Protein AF-R2SKB8-F1 (afdb_monomer_lite)

Radius of gyration: 14.6 Å; chains: 1; bounding box: 26×22×50 Å

Sequence (69 aa):
MKIEQYFSYGYLFETKLLNKHGESITKQFVSMEPNEEIAMEKIISHISLLQDFKLHQIKLVDEVWMVTE

Organism: NCBI:txid1158608

Foldseek 3Di:
DDDPWDKAKWFKKWWWKAFPVRDTDIDIDIDSDPDPVVRVVVVQVVQV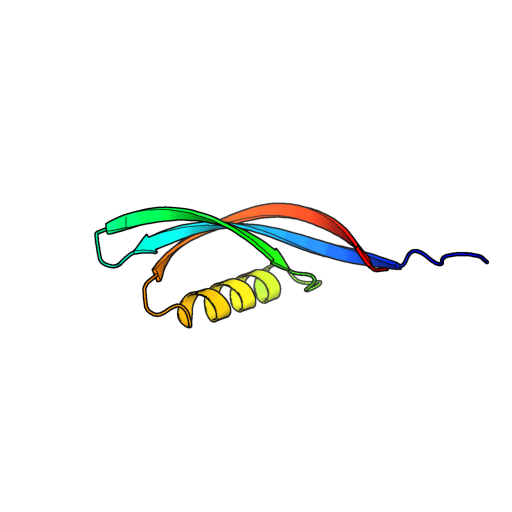PVPGIDTDDMDTDDMDIDTDD

pLDDT: mean 88.83, std 12.38, range [47.75, 98.0]

Secondary structure (DSSP, 8-state):
-----EEEEEEEEEEEEEETTS-EEEEEEEE--SSHHHHHHHHHHHHHT-TTEEEEEEEEEEEEEEEE-

Structure (mmCIF, N/CA/C/O backbone):
data_AF-R2SKB8-F1
#
_entry.id   AF-R2SKB8-F1
#
loop_
_atom_site.group_PDB
_atom_site.id
_atom_site.type_symbol
_atom_site.label_atom_id
_atom_site.label_alt_id
_atom_site.label_comp_id
_atom_site.label_asym_id
_atom_site.label_entity_id
_atom_site.label_seq_id
_atom_site.pdbx_PDB_ins_code
_atom_site.Cartn_x
_atom_site.Cartn_y
_atom_site.Cartn_z
_atom_site.occupancy
_atom_site.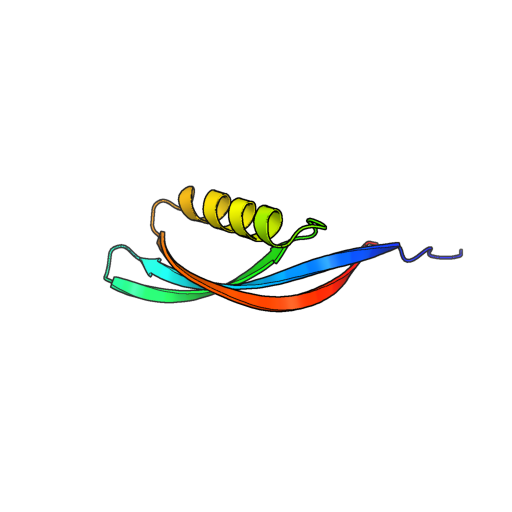B_iso_or_equiv
_atom_site.auth_seq_id
_atom_site.auth_comp_id
_atom_site.auth_asym_id
_atom_site.auth_atom_id
_atom_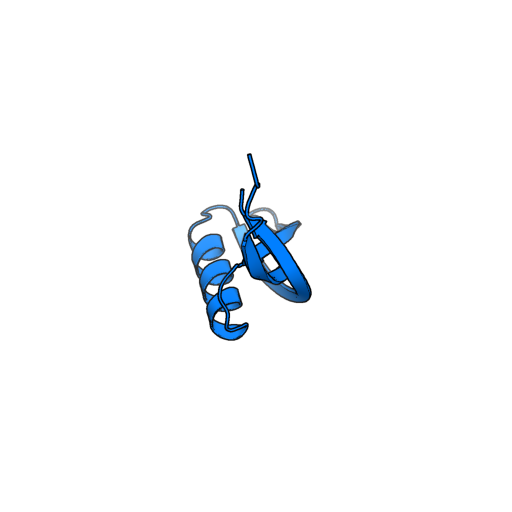site.pdbx_PDB_model_num
ATOM 1 N N . MET A 1 1 ? -0.415 14.439 -36.256 1.00 47.75 1 MET A N 1
ATOM 2 C CA . MET A 1 1 ? 0.091 14.652 -34.886 1.00 47.75 1 MET A CA 1
ATOM 3 C C . MET A 1 1 ? 0.340 13.267 -34.302 1.00 47.75 1 MET A C 1
ATOM 5 O O . MET A 1 1 ? -0.603 12.489 -34.269 1.00 47.75 1 MET A O 1
ATOM 9 N N . LYS A 1 2 ? 1.594 12.889 -34.019 1.00 48.81 2 LYS A N 1
ATOM 10 C CA . LYS A 1 2 ? 1.900 11.606 -33.363 1.00 48.81 2 LYS A CA 1
ATOM 11 C C . LYS A 1 2 ? 1.763 11.844 -31.862 1.00 48.81 2 LYS A C 1
ATOM 13 O O . LYS A 1 2 ? 2.491 12.674 -31.335 1.00 48.81 2 LYS A O 1
ATOM 18 N N . ILE A 1 3 ? 0.795 11.195 -31.224 1.00 56.97 3 ILE A N 1
ATOM 19 C CA . ILE A 1 3 ? 0.719 11.149 -29.764 1.00 56.97 3 ILE A CA 1
ATOM 20 C C . ILE A 1 3 ? 1.790 10.143 -29.346 1.00 56.97 3 ILE A C 1
ATOM 22 O O . ILE A 1 3 ? 1.670 8.956 -29.647 1.00 56.97 3 ILE A O 1
ATOM 26 N N . GLU A 1 4 ? 2.878 10.627 -28.757 1.00 58.00 4 GLU A N 1
ATOM 27 C CA . GLU A 1 4 ? 3.836 9.761 -28.077 1.00 58.00 4 GLU A CA 1
ATOM 28 C C . GLU A 1 4 ? 3.188 9.348 -26.757 1.00 58.00 4 GLU A C 1
ATOM 30 O O . GLU A 1 4 ? 3.066 10.152 -25.842 1.00 58.00 4 GLU A O 1
ATOM 35 N N . GLN A 1 5 ? 2.683 8.117 -26.697 1.00 59.91 5 GLN A N 1
ATOM 36 C CA . GLN A 1 5 ? 2.184 7.547 -25.452 1.00 59.91 5 GLN A CA 1
ATOM 37 C C . GLN A 1 5 ? 3.388 7.139 -24.612 1.00 59.91 5 GLN A C 1
ATOM 39 O O . GLN A 1 5 ? 4.132 6.226 -24.982 1.00 59.91 5 GLN A O 1
ATOM 44 N N . TYR A 1 6 ? 3.586 7.828 -23.495 1.00 67.12 6 TYR A N 1
ATOM 45 C CA . TYR A 1 6 ? 4.573 7.441 -22.502 1.00 67.12 6 TYR A CA 1
ATOM 46 C C . TYR A 1 6 ? 3.911 6.439 -21.553 1.00 67.12 6 TYR A C 1
ATOM 48 O O . TYR A 1 6 ? 2.799 6.662 -21.077 1.00 67.12 6 TYR A O 1
ATOM 56 N N . PHE A 1 7 ? 4.566 5.305 -21.313 1.00 74.19 7 PHE A N 1
ATOM 57 C CA . PHE A 1 7 ? 4.124 4.329 -20.321 1.00 74.19 7 PHE A CA 1
ATOM 58 C C . PHE A 1 7 ? 4.996 4.473 -19.084 1.00 74.19 7 PHE A C 1
ATOM 60 O O . PHE A 1 7 ? 6.221 4.520 -19.198 1.00 74.19 7 PHE A O 1
ATOM 67 N N . SER A 1 8 ? 4.374 4.497 -17.911 1.00 82.12 8 SER A N 1
ATOM 68 C CA . SER A 1 8 ? 5.095 4.370 -16.647 1.00 82.12 8 SER A CA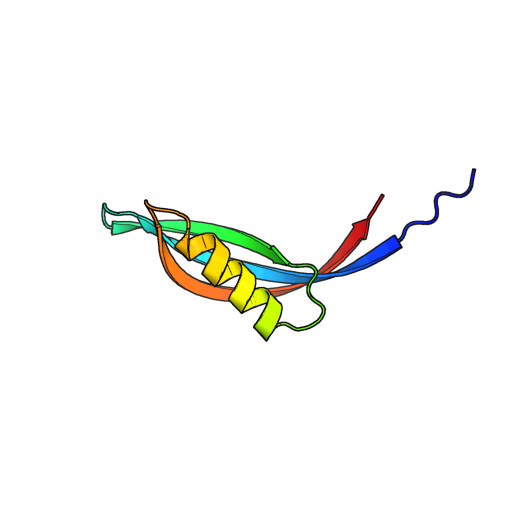 1
ATOM 69 C C . SER A 1 8 ? 4.718 3.060 -15.975 1.00 82.12 8 SER A C 1
ATOM 71 O O . SER A 1 8 ? 3.550 2.667 -15.955 1.00 82.12 8 SER A O 1
ATOM 73 N N . TYR A 1 9 ? 5.732 2.392 -15.444 1.00 88.62 9 TYR A N 1
ATOM 74 C CA . TYR A 1 9 ? 5.585 1.187 -14.648 1.00 88.62 9 TYR A CA 1
ATOM 75 C C . TYR A 1 9 ? 5.314 1.549 -13.185 1.00 88.62 9 TYR A C 1
ATOM 77 O O . TYR A 1 9 ? 5.829 2.549 -12.681 1.00 88.62 9 TYR A O 1
ATOM 85 N N . GLY A 1 10 ? 4.526 0.727 -12.506 1.00 93.00 10 GLY A N 1
ATOM 86 C CA . GLY A 1 10 ? 4.202 0.911 -11.105 1.00 93.00 10 GLY A CA 1
ATOM 87 C C . GLY A 1 10 ? 3.566 -0.323 -10.482 1.00 93.00 10 GLY A C 1
ATOM 88 O O . GLY A 1 10 ? 3.552 -1.407 -11.059 1.00 93.00 10 GLY A O 1
ATOM 89 N N . TYR A 1 11 ? 2.990 -0.132 -9.303 1.00 95.62 11 TYR A N 1
ATOM 90 C CA . TYR A 1 11 ? 2.431 -1.192 -8.475 1.00 95.62 11 TYR A CA 1
ATOM 91 C C . TYR A 1 11 ? 1.022 -0.829 -8.010 1.00 95.62 11 TYR A C 1
ATOM 93 O O . TYR A 1 11 ? 0.757 0.311 -7.608 1.00 95.62 11 TYR A O 1
ATOM 101 N N . LEU A 1 12 ? 0.128 -1.815 -8.033 1.00 96.12 12 LEU A N 1
ATOM 102 C CA . LEU A 1 12 ? -1.223 -1.740 -7.490 1.00 96.12 12 LEU A CA 1
ATOM 103 C C . LEU A 1 12 ? -1.268 -2.456 -6.140 1.00 96.12 12 LEU A C 1
ATOM 105 O O . LEU A 1 12 ? -1.041 -3.662 -6.052 1.00 96.12 12 LEU A O 1
ATOM 109 N N . PHE A 1 13 ? -1.643 -1.727 -5.097 1.00 97.50 13 PHE A N 1
ATOM 110 C CA . PHE A 1 13 ? -1.831 -2.261 -3.755 1.00 97.50 13 PHE A CA 1
ATOM 111 C C . PHE A 1 13 ? -3.299 -2.237 -3.360 1.00 97.50 13 PHE A C 1
ATOM 113 O O . PHE A 1 13 ? -4.007 -1.259 -3.595 1.00 97.50 13 PHE A O 1
ATOM 120 N N . GLU A 1 14 ? -3.733 -3.283 -2.669 1.00 98.00 14 GLU A N 1
ATOM 121 C CA . GLU A 1 14 ? -4.982 -3.291 -1.923 1.00 98.00 14 GLU A CA 1
ATOM 122 C C . GLU A 1 14 ? -4.681 -3.087 -0.441 1.00 98.00 14 GLU A C 1
ATOM 124 O O . GLU A 1 14 ? -3.798 -3.720 0.141 1.00 98.00 14 GLU A O 1
ATOM 129 N N . THR A 1 15 ? -5.433 -2.189 0.181 1.00 97.19 15 THR A N 1
ATOM 130 C CA . THR A 1 15 ? -5.320 -1.866 1.598 1.00 97.19 15 THR A CA 1
ATOM 131 C C . THR A 1 15 ? -6.648 -2.086 2.290 1.00 97.19 15 THR A C 1
ATOM 133 O O . THR A 1 15 ? -7.705 -1.719 1.776 1.00 97.19 15 THR A O 1
ATOM 136 N N . LYS A 1 16 ? -6.590 -2.653 3.491 1.00 97.25 16 LYS A N 1
ATOM 137 C CA . LYS A 1 16 ? -7.706 -2.704 4.427 1.00 97.25 16 LYS A CA 1
ATOM 138 C C . LYS A 1 16 ? -7.454 -1.667 5.509 1.00 97.25 16 LYS A C 1
ATOM 140 O O . LYS A 1 16 ? -6.466 -1.745 6.244 1.00 97.25 16 LYS A O 1
ATOM 145 N N . LEU A 1 17 ? -8.347 -0.694 5.591 1.00 96.19 17 LEU A N 1
ATOM 146 C CA . LEU A 1 17 ? -8.316 0.400 6.550 1.00 96.19 17 LEU A CA 1
ATOM 147 C C . LEU A 1 17 ? -9.374 0.161 7.619 1.00 96.19 17 LEU A C 1
ATOM 149 O O . LEU A 1 17 ? -10.470 -0.290 7.302 1.00 96.19 17 LEU A O 1
ATOM 153 N N . LEU A 1 18 ? -9.061 0.485 8.867 1.00 95.31 18 LEU A N 1
ATOM 154 C CA . LEU A 1 18 ? -10.015 0.498 9.973 1.00 95.31 18 LEU A CA 1
ATOM 155 C C . LEU A 1 18 ? -10.301 1.939 10.364 1.00 95.31 18 LEU A C 1
ATOM 157 O O . LEU A 1 18 ? -9.363 2.708 10.586 1.00 95.31 18 LEU A O 1
ATOM 161 N N . ASN A 1 19 ? -11.576 2.303 10.462 1.00 92.75 19 ASN A N 1
ATOM 162 C CA . ASN A 1 19 ? -11.949 3.599 11.015 1.00 92.75 19 ASN A CA 1
ATOM 163 C C . ASN A 1 19 ? -12.015 3.561 12.554 1.00 92.75 19 ASN A C 1
ATOM 165 O O . ASN A 1 19 ? -11.912 2.505 13.184 1.00 92.75 19 ASN A O 1
ATOM 169 N N . LYS A 1 20 ? -12.229 4.723 13.179 1.00 90.44 20 LYS A N 1
ATOM 170 C CA . LYS A 1 20 ? -12.374 4.849 14.645 1.00 90.44 20 LYS A CA 1
ATOM 171 C C . LYS A 1 20 ? -13.541 4.056 15.254 1.00 90.44 20 LYS A C 1
ATOM 173 O O . LYS A 1 20 ? -13.553 3.848 16.463 1.00 90.44 20 LYS A O 1
ATOM 178 N N . HIS A 1 21 ? -14.500 3.621 14.439 1.00 92.38 21 HIS A N 1
ATOM 179 C CA . HIS A 1 21 ? -15.644 2.805 14.850 1.00 92.38 21 HIS A CA 1
ATOM 180 C C . HIS A 1 21 ? -15.379 1.296 14.706 1.00 92.38 21 HIS A C 1
ATOM 182 O O . HIS A 1 21 ? -16.243 0.492 15.042 1.00 92.38 21 HIS A O 1
ATOM 188 N N . GLY A 1 22 ? -14.187 0.898 14.241 1.00 90.19 22 GLY A N 1
ATOM 189 C CA . GLY A 1 22 ? -13.827 -0.501 13.999 1.00 90.19 22 GLY A CA 1
ATOM 190 C C . GLY A 1 22 ? -14.359 -1.057 12.676 1.00 90.19 22 GLY A C 1
ATOM 191 O O . GLY A 1 22 ? -14.221 -2.251 12.416 1.00 90.19 22 GLY A O 1
ATOM 192 N N . GLU A 1 23 ? -14.944 -0.213 11.826 1.00 94.81 23 GLU A N 1
ATOM 193 C CA . GLU A 1 23 ? -15.437 -0.615 10.513 1.00 94.81 23 GLU A CA 1
ATOM 194 C C . GLU A 1 23 ? -14.268 -0.706 9.532 1.00 94.81 23 GLU A C 1
ATOM 196 O O . GLU A 1 23 ? -13.394 0.167 9.497 1.00 94.81 23 GLU A O 1
ATOM 201 N N . SER A 1 24 ? -14.252 -1.769 8.724 1.00 94.81 24 SER A N 1
ATOM 202 C CA . SER A 1 24 ? -13.204 -1.981 7.731 1.00 94.81 24 SER A CA 1
ATOM 203 C C . SER A 1 24 ? -13.619 -1.511 6.345 1.00 94.81 24 SER A C 1
ATOM 205 O O . SER A 1 24 ? -14.679 -1.905 5.861 1.00 94.81 24 SER A O 1
ATOM 207 N N . ILE A 1 25 ? -12.742 -0.768 5.675 1.00 95.12 25 ILE A N 1
ATOM 208 C CA . ILE A 1 25 ? -12.906 -0.340 4.284 1.00 95.12 25 ILE A CA 1
ATOM 209 C C . ILE A 1 25 ? -11.719 -0.846 3.469 1.00 95.12 25 ILE A C 1
ATOM 211 O O . ILE A 1 25 ? -10.571 -0.700 3.887 1.00 95.12 25 ILE A O 1
ATOM 215 N N . THR A 1 26 ? -11.994 -1.404 2.293 1.00 96.31 26 THR A N 1
ATOM 216 C CA . THR A 1 26 ? -10.961 -1.778 1.322 1.00 96.31 26 THR A CA 1
ATOM 217 C C . THR A 1 26 ? -10.745 -0.637 0.332 1.00 96.31 26 THR A C 1
ATOM 219 O O . THR A 1 26 ? -11.709 -0.095 -0.210 1.00 96.31 26 THR A O 1
ATOM 222 N N . LYS A 1 27 ? -9.487 -0.263 0.092 1.00 95.50 27 LYS A N 1
ATOM 223 C CA . LYS A 1 27 ? -9.097 0.734 -0.913 1.00 95.50 27 LYS A CA 1
ATOM 224 C C . LYS A 1 27 ? -7.911 0.253 -1.725 1.00 95.50 27 LYS A C 1
ATOM 226 O O . LYS A 1 27 ? -6.992 -0.353 -1.179 1.00 95.50 27 LYS A O 1
ATOM 231 N N . GLN A 1 28 ? -7.916 0.595 -3.005 1.00 95.94 28 GLN A N 1
ATOM 232 C CA . GLN A 1 28 ? -6.800 0.355 -3.905 1.00 95.94 28 GLN A CA 1
ATOM 233 C C . GLN A 1 28 ? -5.972 1.626 -4.089 1.00 95.94 28 GLN A C 1
ATOM 235 O O . GLN A 1 28 ? -6.522 2.726 -4.158 1.00 95.94 28 GLN A O 1
ATOM 240 N N . PHE A 1 29 ? -4.658 1.459 -4.164 1.00 94.69 29 PHE A N 1
ATOM 241 C CA . PHE A 1 29 ? -3.692 2.526 -4.385 1.00 94.69 29 PHE A CA 1
ATOM 242 C C . PHE A 1 29 ? -2.748 2.117 -5.507 1.00 94.69 29 PHE A C 1
ATOM 244 O O . PHE A 1 29 ? -2.251 0.994 -5.513 1.00 94.69 29 PHE A O 1
ATOM 251 N N . VAL A 1 30 ? -2.487 3.037 -6.431 1.00 93.38 30 VAL A N 1
ATOM 252 C CA . VAL A 1 30 ? -1.474 2.856 -7.471 1.00 93.38 30 VAL A CA 1
ATOM 253 C C . VAL A 1 30 ? -0.302 3.772 -7.173 1.00 93.38 30 VAL A C 1
ATOM 255 O O . VAL A 1 30 ? -0.491 4.944 -6.847 1.00 93.38 30 VAL A O 1
ATOM 258 N N . SER A 1 31 ? 0.904 3.235 -7.296 1.00 92.56 31 SER A N 1
ATOM 259 C CA . SER A 1 31 ? 2.147 3.979 -7.150 1.00 92.56 31 SER A CA 1
ATOM 260 C C . SER A 1 31 ? 3.019 3.768 -8.378 1.00 92.56 31 SER A C 1
ATOM 262 O O . SER A 1 31 ? 3.204 2.636 -8.806 1.00 92.56 31 SER A O 1
ATOM 264 N N . MET A 1 32 ? 3.565 4.855 -8.919 1.00 91.44 32 MET A N 1
ATOM 265 C CA . MET A 1 32 ? 4.470 4.855 -10.079 1.00 91.44 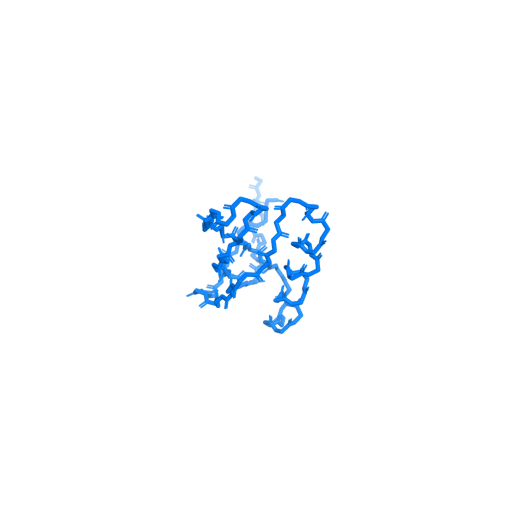32 MET A CA 1
ATOM 266 C C . MET A 1 32 ? 5.945 4.786 -9.661 1.00 91.44 32 MET A C 1
ATOM 268 O O . MET A 1 32 ? 6.842 5.067 -10.453 1.00 91.44 32 MET A O 1
ATOM 272 N N . GLU A 1 33 ? 6.214 4.491 -8.387 1.00 91.81 33 GLU A N 1
ATOM 273 C CA . GLU A 1 33 ? 7.582 4.274 -7.937 1.00 91.81 33 GLU A CA 1
ATOM 274 C C . GLU A 1 33 ? 8.129 2.998 -8.584 1.00 91.81 33 GLU A C 1
ATOM 276 O O . GLU A 1 33 ? 7.445 1.976 -8.575 1.00 91.81 33 GLU A O 1
ATOM 281 N N . PRO A 1 34 ? 9.369 3.010 -9.098 1.00 85.94 34 PRO A N 1
ATOM 282 C CA . PRO A 1 34 ? 9.951 1.844 -9.763 1.00 85.94 34 PRO A CA 1
ATOM 283 C C . PRO A 1 34 ? 10.296 0.708 -8.784 1.00 85.94 34 PRO A C 1
ATOM 285 O O . PRO A 1 34 ? 10.535 -0.422 -9.203 1.00 85.94 34 PRO A O 1
ATOM 288 N N . ASN A 1 35 ? 10.323 0.991 -7.480 1.00 94.19 35 ASN A N 1
ATOM 289 C CA . ASN A 1 35 ? 10.631 0.037 -6.422 1.00 94.19 35 ASN A CA 1
ATOM 290 C C . ASN A 1 35 ? 9.392 -0.211 -5.545 1.00 94.19 35 ASN A C 1
ATOM 292 O O . ASN A 1 35 ? 8.799 0.741 -5.035 1.00 94.19 35 ASN A O 1
ATOM 296 N N . GLU A 1 36 ? 9.032 -1.484 -5.361 1.00 94.50 36 GLU A N 1
ATOM 297 C CA . GLU A 1 36 ? 7.847 -1.914 -4.604 1.00 94.50 36 GLU A CA 1
ATOM 298 C C . GLU A 1 36 ? 7.866 -1.441 -3.142 1.00 94.50 36 GLU A C 1
ATOM 300 O O . GLU A 1 36 ? 6.854 -0.966 -2.629 1.00 94.50 36 GLU A O 1
ATOM 305 N N . GLU A 1 37 ? 9.012 -1.534 -2.467 1.00 96.19 37 GLU A N 1
ATOM 306 C CA . GLU A 1 37 ? 9.146 -1.158 -1.057 1.00 96.19 37 GLU A CA 1
ATOM 307 C C . GLU A 1 37 ? 8.916 0.347 -0.878 1.00 96.19 37 GLU A C 1
ATOM 309 O O . GLU A 1 37 ? 8.085 0.757 -0.067 1.00 96.19 37 GLU A O 1
ATOM 314 N N . ILE A 1 38 ? 9.536 1.170 -1.732 1.00 96.12 38 ILE A N 1
ATOM 315 C CA . ILE A 1 38 ? 9.323 2.626 -1.748 1.00 96.12 38 ILE A CA 1
ATOM 316 C C . ILE A 1 38 ? 7.862 2.959 -2.084 1.00 96.12 38 ILE A C 1
ATOM 318 O O . ILE A 1 38 ? 7.265 3.855 -1.479 1.00 96.12 38 ILE A O 1
ATOM 322 N N . ALA A 1 39 ? 7.259 2.238 -3.036 1.00 95.56 39 ALA A N 1
ATOM 323 C CA . ALA A 1 39 ? 5.853 2.402 -3.390 1.00 95.56 39 ALA A CA 1
ATOM 324 C C . ALA A 1 39 ? 4.936 2.162 -2.182 1.00 95.56 39 ALA A C 1
ATOM 326 O O . ALA A 1 39 ? 4.060 2.982 -1.882 1.00 95.56 39 ALA A O 1
ATOM 327 N N . MET A 1 40 ? 5.170 1.059 -1.472 1.00 97.06 40 MET A N 1
ATOM 328 C CA . MET A 1 40 ? 4.426 0.676 -0.281 1.00 97.06 40 MET A CA 1
ATOM 329 C C . MET A 1 40 ? 4.609 1.702 0.844 1.00 97.06 40 MET A C 1
ATOM 331 O O . MET A 1 40 ? 3.617 2.151 1.421 1.00 97.06 40 MET A O 1
ATOM 335 N N . GLU A 1 41 ? 5.840 2.134 1.128 1.00 96.81 41 GLU A N 1
ATOM 336 C CA . GLU A 1 41 ? 6.133 3.146 2.153 1.00 96.81 41 GLU A CA 1
ATOM 337 C C . GLU A 1 41 ? 5.406 4.467 1.893 1.00 96.81 41 GLU A C 1
ATOM 339 O O . GLU A 1 41 ? 4.830 5.055 2.815 1.00 96.81 41 GLU A O 1
ATOM 344 N N . LYS A 1 42 ? 5.366 4.925 0.634 1.00 95.62 42 LYS A N 1
ATOM 345 C CA . LYS A 1 42 ? 4.632 6.145 0.266 1.00 95.62 42 LYS A CA 1
ATOM 346 C C . LYS A 1 42 ? 3.130 6.000 0.492 1.00 95.62 42 LYS A C 1
ATOM 348 O O . LYS A 1 42 ? 2.505 6.936 0.993 1.00 95.62 42 LYS A O 1
ATOM 353 N N . ILE A 1 43 ? 2.554 4.836 0.188 1.00 95.12 43 ILE A N 1
ATOM 354 C CA . ILE A 1 43 ? 1.134 4.551 0.449 1.00 95.12 43 ILE A CA 1
ATOM 355 C C . ILE A 1 43 ? 0.857 4.516 1.957 1.00 95.12 43 ILE A C 1
ATOM 357 O O . ILE A 1 43 ? -0.100 5.142 2.415 1.00 95.12 43 ILE A O 1
ATOM 361 N N . ILE A 1 44 ? 1.706 3.849 2.745 1.00 95.44 44 ILE A N 1
ATOM 362 C CA . ILE A 1 44 ? 1.590 3.808 4.212 1.00 95.44 44 ILE A CA 1
ATOM 363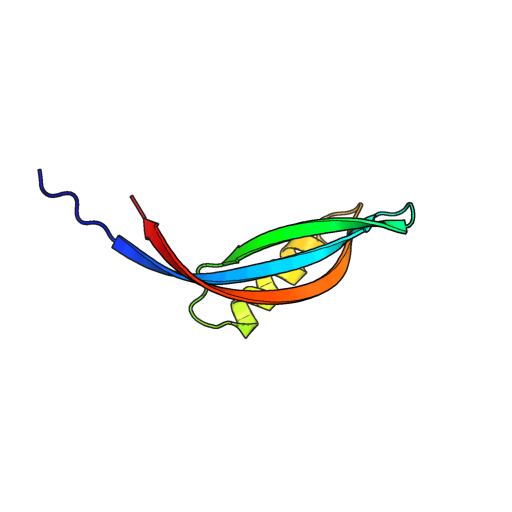 C C . ILE A 1 44 ? 1.671 5.223 4.792 1.00 95.44 44 ILE A C 1
ATOM 365 O O . ILE A 1 44 ? 0.827 5.606 5.605 1.00 95.44 44 ILE A O 1
ATOM 369 N N . SER A 1 45 ? 2.647 6.016 4.343 1.00 95.25 45 SER A N 1
ATOM 370 C CA . SER A 1 45 ? 2.817 7.411 4.751 1.00 95.25 45 SER A CA 1
ATOM 371 C C . SER A 1 45 ? 1.577 8.241 4.413 1.00 95.25 45 SER A C 1
ATOM 373 O O . SER A 1 45 ? 1.028 8.908 5.289 1.00 95.25 45 SER A O 1
ATOM 375 N N . HIS A 1 46 ? 1.043 8.114 3.195 1.00 93.31 46 HIS A N 1
ATOM 376 C CA . HIS A 1 46 ? -0.194 8.786 2.798 1.00 93.31 46 HIS A CA 1
ATOM 377 C C . HIS A 1 46 ? -1.385 8.399 3.688 1.00 93.31 46 HIS A C 1
ATOM 379 O O . HIS A 1 46 ? -2.121 9.270 4.149 1.00 93.31 46 HIS A O 1
ATOM 385 N N . ILE A 1 47 ? -1.556 7.107 3.983 1.00 93.19 47 ILE A N 1
ATOM 386 C CA . ILE A 1 47 ? -2.630 6.618 4.861 1.00 93.19 47 ILE A CA 1
ATOM 387 C C . ILE A 1 47 ? -2.453 7.135 6.290 1.00 93.19 47 ILE A C 1
ATOM 389 O O . ILE A 1 47 ? -3.443 7.472 6.930 1.00 93.19 47 ILE A O 1
ATOM 393 N N . SER A 1 48 ? -1.217 7.251 6.784 1.00 90.88 48 SER A N 1
ATOM 394 C CA . SER A 1 48 ? -0.940 7.761 8.135 1.00 90.88 48 SER A CA 1
ATOM 395 C C . SER A 1 48 ? -1.386 9.215 8.344 1.00 90.88 48 SER A C 1
ATOM 397 O O . SER A 1 48 ? -1.664 9.618 9.472 1.00 90.88 48 SER A O 1
ATOM 399 N N . LEU A 1 49 ? -1.511 9.987 7.257 1.00 93.12 49 LEU A N 1
ATOM 400 C CA . LEU A 1 49 ? -2.033 11.356 7.280 1.00 93.12 49 LEU A CA 1
ATOM 401 C C . LEU A 1 49 ? -3.571 11.406 7.357 1.00 93.12 49 LEU A C 1
ATOM 403 O O . LEU A 1 49 ? -4.139 12.460 7.652 1.00 93.12 49 LEU A O 1
ATOM 407 N N . LEU A 1 50 ? -4.263 10.287 7.110 1.00 89.06 50 LEU A N 1
ATOM 408 C CA . LEU A 1 50 ? -5.719 10.193 7.205 1.00 89.06 50 LEU A CA 1
ATOM 409 C C . LEU A 1 50 ? -6.132 10.038 8.677 1.00 89.06 50 LEU A C 1
ATOM 411 O O . LEU A 1 50 ? -6.093 8.946 9.232 1.00 89.06 50 LEU A O 1
ATOM 415 N N . GLN A 1 51 ? -6.579 11.126 9.307 1.00 83.56 51 GLN A N 1
ATOM 416 C CA . GLN A 1 51 ? -6.887 11.162 10.749 1.00 83.56 51 GLN A CA 1
ATOM 417 C C . GLN A 1 51 ? -7.927 10.123 11.211 1.00 83.56 51 GLN A C 1
ATOM 419 O O . GLN A 1 51 ? -7.872 9.662 12.350 1.00 83.56 51 GLN A O 1
ATOM 424 N N . ASP A 1 52 ? -8.870 9.745 10.346 1.00 89.94 52 ASP A N 1
ATOM 425 C CA . ASP A 1 52 ? -9.956 8.821 10.690 1.00 89.94 52 ASP A CA 1
ATOM 426 C C . ASP A 1 52 ? -9.633 7.344 10.423 1.00 89.94 52 ASP A C 1
ATOM 428 O O . ASP A 1 52 ? -10.438 6.484 10.791 1.00 89.94 52 ASP A O 1
ATOM 432 N N . PHE A 1 53 ? -8.490 7.030 9.801 1.00 91.88 53 PHE A N 1
ATOM 433 C CA . PHE A 1 53 ? -8.176 5.679 9.340 1.00 91.88 53 PHE A CA 1
ATOM 434 C C . PHE A 1 53 ? -6.835 5.173 9.862 1.00 91.88 53 PHE A C 1
ATOM 436 O O . PHE A 1 53 ? -5.837 5.883 9.902 1.00 91.88 53 PHE A O 1
ATOM 443 N N . LYS A 1 54 ? -6.801 3.888 10.210 1.00 93.19 54 LYS A N 1
ATOM 444 C CA . LYS A 1 54 ? -5.571 3.145 10.482 1.00 93.19 54 LYS A CA 1
ATOM 445 C C . LYS A 1 54 ? -5.396 2.052 9.447 1.00 93.19 54 LYS A C 1
ATOM 447 O O . LYS A 1 54 ? -6.351 1.351 9.111 1.00 93.19 54 LYS A O 1
ATOM 452 N N . LEU A 1 55 ? -4.167 1.883 8.972 1.00 95.62 55 LEU A N 1
ATOM 453 C CA . LEU A 1 55 ? -3.821 0.749 8.132 1.00 95.62 55 LEU A CA 1
ATOM 454 C C . LEU A 1 55 ? -3.883 -0.539 8.959 1.00 95.62 55 LEU A C 1
ATOM 456 O O . LEU A 1 55 ? -3.250 -0.635 10.008 1.00 95.62 55 LEU A O 1
ATOM 460 N N . HIS A 1 56 ? -4.637 -1.522 8.478 1.00 94.56 56 HIS A N 1
ATOM 461 C CA . HIS A 1 56 ? -4.706 -2.850 9.082 1.00 94.56 56 HIS A CA 1
ATOM 462 C C . HIS A 1 56 ? -3.970 -3.895 8.245 1.00 94.56 56 HIS A C 1
ATOM 464 O O . HIS A 1 56 ? -3.285 -4.754 8.790 1.00 94.56 56 HIS A O 1
ATOM 470 N N . GLN A 1 57 ? -4.099 -3.811 6.921 1.00 96.25 57 GLN A N 1
ATOM 471 C CA . GLN A 1 57 ? -3.430 -4.705 5.985 1.00 96.25 57 GLN A CA 1
ATOM 472 C C . GLN A 1 57 ? -3.115 -3.951 4.696 1.00 96.25 57 GLN A C 1
ATOM 474 O O . GLN A 1 57 ? -3.929 -3.150 4.240 1.00 96.25 57 GLN A O 1
ATOM 479 N N . ILE A 1 58 ? -1.966 -4.244 4.100 1.00 97.12 58 ILE A N 1
ATOM 480 C CA . ILE A 1 58 ? -1.593 -3.849 2.742 1.00 97.12 58 ILE A CA 1
ATOM 481 C C . ILE A 1 58 ? -1.094 -5.093 2.012 1.00 97.12 58 ILE A C 1
ATOM 483 O O . ILE A 1 58 ? -0.453 -5.954 2.618 1.00 97.12 58 ILE A O 1
ATOM 487 N N . LYS A 1 59 ? -1.439 -5.222 0.734 1.00 97.12 59 LYS A N 1
ATOM 488 C CA . LYS A 1 59 ? -1.040 -6.344 -0.111 1.00 97.12 59 LYS A CA 1
ATOM 489 C C . LYS A 1 59 ? -0.762 -5.836 -1.521 1.00 97.12 59 LYS A C 1
ATOM 491 O O . LYS A 1 59 ? -1.601 -5.130 -2.079 1.00 97.12 59 LYS A O 1
ATOM 496 N N . LEU A 1 60 ? 0.371 -6.230 -2.101 1.00 96.62 60 LEU A N 1
ATOM 497 C CA . LEU A 1 60 ? 0.601 -6.070 -3.533 1.00 96.62 60 LEU A CA 1
ATOM 498 C C . LEU A 1 60 ? -0.380 -6.961 -4.308 1.00 96.62 60 LEU A C 1
ATOM 500 O O . LEU A 1 60 ? -0.507 -8.159 -4.034 1.00 96.62 60 LEU A O 1
ATOM 504 N N . VAL A 1 61 ? -1.099 -6.360 -5.248 1.00 96.88 61 VAL A N 1
ATOM 505 C CA . VAL A 1 61 ? -2.063 -7.053 -6.108 1.00 96.88 61 VAL A CA 1
ATOM 506 C C . VAL A 1 61 ? -1.457 -7.324 -7.472 1.00 96.88 61 VAL A C 1
ATOM 508 O O . VAL A 1 61 ? -1.597 -8.442 -7.959 1.00 96.88 61 VAL A O 1
ATOM 511 N N . ASP A 1 62 ? -0.813 -6.319 -8.070 1.00 95.62 62 ASP A N 1
ATOM 512 C CA . ASP A 1 62 ? -0.287 -6.417 -9.429 1.00 95.62 62 ASP A CA 1
ATOM 513 C C . ASP A 1 62 ? 0.813 -5.385 -9.709 1.00 95.62 62 ASP A C 1
ATOM 515 O O . ASP A 1 62 ? 0.923 -4.360 -9.026 1.00 95.62 62 ASP A O 1
ATOM 519 N N . GLU A 1 63 ? 1.570 -5.642 -10.768 1.00 94.56 63 GLU A N 1
ATOM 520 C CA . GLU A 1 63 ? 2.449 -4.679 -11.422 1.00 94.56 63 GLU A CA 1
ATOM 521 C C . GLU A 1 63 ? 1.698 -4.061 -12.606 1.00 94.56 63 GLU A C 1
ATOM 523 O O . GLU A 1 63 ? 1.122 -4.763 -13.437 1.00 94.56 63 GLU A O 1
ATOM 528 N N . VAL A 1 64 ? 1.676 -2.734 -12.701 1.00 90.88 64 VAL A N 1
ATOM 529 C CA . VAL A 1 64 ? 0.828 -2.025 -13.665 1.00 90.88 64 VAL A CA 1
ATOM 530 C C . VAL A 1 64 ? 1.638 -1.148 -14.607 1.00 90.88 64 VAL A C 1
ATOM 532 O O . VAL A 1 64 ? 2.623 -0.523 -14.222 1.00 90.88 64 VAL A O 1
ATOM 535 N N . TRP A 1 65 ? 1.169 -1.058 -15.851 1.00 88.00 65 TRP A N 1
ATOM 536 C CA . TRP A 1 65 ? 1.650 -0.103 -16.845 1.00 88.00 65 TRP A CA 1
ATOM 537 C C . TRP A 1 65 ? 0.558 0.933 -17.076 1.00 88.00 65 TRP A C 1
ATOM 539 O O . TRP A 1 65 ? -0.515 0.604 -17.585 1.00 88.00 65 TRP A O 1
ATOM 549 N N . MET A 1 66 ? 0.809 2.180 -16.690 1.00 77.94 66 MET A N 1
ATOM 550 C CA . MET A 1 66 ? -0.139 3.273 -16.892 1.00 77.94 66 MET A CA 1
ATOM 551 C C . MET A 1 66 ? 0.295 4.142 -18.068 1.00 77.94 66 MET A C 1
ATOM 553 O O . MET A 1 66 ? 1.470 4.487 -18.200 1.00 77.94 66 MET A O 1
ATOM 557 N N . VAL A 1 67 ? -0.669 4.502 -18.915 1.00 77.12 67 VAL A N 1
ATOM 558 C CA . VAL A 1 67 ? -0.469 5.478 -19.990 1.00 77.12 67 VAL A CA 1
ATOM 559 C C . VAL A 1 67 ? -0.487 6.866 -19.364 1.00 77.12 67 VAL A C 1
ATOM 561 O O . VAL A 1 67 ? -1.482 7.263 -18.761 1.00 77.12 67 VAL A O 1
ATOM 564 N N . THR A 1 68 ? 0.615 7.591 -19.493 1.00 64.31 68 THR A N 1
ATOM 565 C CA . THR A 1 68 ? 0.675 9.024 -19.202 1.00 64.31 68 THR A CA 1
ATOM 566 C C . THR A 1 68 ? 0.415 9.780 -20.502 1.00 64.31 68 THR A C 1
ATOM 568 O O . THR A 1 68 ? 1.160 9.600 -21.468 1.00 64.31 68 THR A O 1
ATOM 571 N N . GLU A 1 69 ? -0.677 10.549 -20.528 1.00 59.03 69 GLU A N 1
ATOM 572 C CA . GLU A 1 69 ? -1.014 11.496 -21.605 1.00 59.03 69 GLU A CA 1
ATOM 573 C C . GLU A 1 69 ? -0.103 12.729 -21.606 1.00 59.03 69 GLU A C 1
ATOM 575 O O . GLU A 1 69 ? 0.297 13.178 -20.504 1.00 59.03 69 GLU A O 1
#